Protein AF-X1P6R1-F1 (afdb_monomer_lite)

Radius of gyration: 23.56 Å; chains: 1; bounding box: 70×29×59 Å

Structure (mmCIF, N/CA/C/O backbone):
data_AF-X1P6R1-F1
#
_entry.id   AF-X1P6R1-F1
#
loop_
_atom_site.group_PDB
_atom_site.id
_atom_site.type_symbol
_atom_site.label_atom_id
_atom_site.label_alt_id
_atom_site.label_comp_id
_atom_site.label_asym_id
_atom_site.label_entity_id
_atom_site.label_seq_id
_atom_site.pdbx_PDB_ins_code
_atom_site.Cartn_x
_atom_site.Cartn_y
_atom_site.Cartn_z
_atom_site.occupancy
_atom_site.B_iso_or_equiv
_atom_site.auth_seq_id
_atom_site.auth_comp_id
_atom_site.auth_asym_id
_atom_site.auth_atom_id
_atom_site.pdbx_PDB_model_num
ATOM 1 N N . MET A 1 1 ? 27.138 -2.666 2.941 1.00 75.06 1 MET A N 1
ATOM 2 C CA . MET A 1 1 ? 26.620 -1.526 3.726 1.00 75.06 1 MET A CA 1
ATOM 3 C C . MET A 1 1 ? 25.102 -1.462 3.606 1.00 75.06 1 MET A C 1
ATOM 5 O O . MET A 1 1 ? 24.444 -1.553 4.630 1.00 75.06 1 MET A O 1
ATOM 9 N N . GLU A 1 2 ? 24.572 -1.454 2.378 1.00 87.88 2 GLU A N 1
ATOM 10 C CA . GLU A 1 2 ? 23.131 -1.442 2.047 1.00 87.88 2 GLU A CA 1
ATOM 11 C C . GLU A 1 2 ? 22.260 -2.395 2.879 1.00 87.88 2 GLU A C 1
ATOM 13 O O . GLU A 1 2 ? 21.303 -1.974 3.515 1.00 87.88 2 GLU A O 1
ATOM 18 N N . VAL A 1 3 ? 22.630 -3.678 2.962 1.00 91.69 3 VAL A N 1
ATOM 19 C CA . VAL A 1 3 ? 21.829 -4.682 3.688 1.00 91.69 3 VAL A CA 1
ATOM 20 C C . VAL A 1 3 ? 21.717 -4.365 5.185 1.00 91.69 3 VAL A C 1
ATOM 22 O O . VAL A 1 3 ? 20.651 -4.513 5.772 1.00 91.69 3 VAL A O 1
ATOM 25 N N . ILE A 1 4 ? 22.800 -3.884 5.805 1.00 94.31 4 ILE A N 1
ATOM 26 C CA . ILE A 1 4 ? 22.814 -3.523 7.233 1.00 94.31 4 ILE A CA 1
ATOM 27 C C . ILE A 1 4 ? 21.915 -2.307 7.477 1.00 94.31 4 ILE A C 1
ATOM 29 O O . ILE A 1 4 ? 21.179 -2.283 8.461 1.00 94.31 4 ILE A O 1
ATOM 33 N N . ILE A 1 5 ? 21.942 -1.329 6.567 1.00 94.50 5 ILE A N 1
ATOM 34 C CA . ILE A 1 5 ? 21.073 -0.149 6.622 1.00 94.50 5 ILE A CA 1
ATOM 35 C C . ILE A 1 5 ? 19.609 -0.574 6.472 1.00 94.50 5 ILE A C 1
ATOM 37 O O . ILE A 1 5 ? 18.781 -0.148 7.269 1.00 94.50 5 ILE A O 1
ATOM 41 N N . GLY A 1 6 ? 19.299 -1.480 5.540 1.00 92.94 6 GLY A N 1
ATOM 42 C CA . GLY A 1 6 ? 17.954 -2.034 5.377 1.00 92.94 6 GLY A CA 1
ATOM 43 C C . GLY A 1 6 ? 17.421 -2.677 6.661 1.00 92.94 6 GLY A C 1
ATOM 44 O O . GLY A 1 6 ? 16.341 -2.317 7.128 1.00 92.94 6 GLY A O 1
ATOM 45 N N . PHE A 1 7 ? 18.201 -3.562 7.292 1.00 94.19 7 PHE A N 1
ATOM 46 C CA . PHE A 1 7 ? 17.809 -4.175 8.568 1.00 94.19 7 PHE A CA 1
ATOM 47 C C . PHE A 1 7 ? 17.642 -3.151 9.698 1.00 94.19 7 PHE A C 1
ATOM 49 O O . PHE A 1 7 ? 16.696 -3.259 10.481 1.00 94.19 7 PHE A O 1
ATOM 56 N N . LEU A 1 8 ? 18.523 -2.149 9.778 1.00 96.06 8 LEU A N 1
ATOM 57 C CA . LEU A 1 8 ? 18.426 -1.083 10.776 1.00 96.06 8 LEU A CA 1
ATOM 58 C C . LEU A 1 8 ? 17.149 -0.252 10.588 1.00 96.06 8 LEU A C 1
ATOM 60 O O . LEU A 1 8 ? 16.464 0.048 11.564 1.00 96.06 8 LEU A O 1
ATOM 64 N N . THR A 1 9 ? 16.809 0.076 9.343 1.00 93.19 9 THR A N 1
ATOM 65 C CA . THR A 1 9 ? 15.599 0.823 8.988 1.00 93.19 9 THR A CA 1
ATOM 66 C C . THR A 1 9 ? 14.341 0.040 9.347 1.00 93.19 9 THR A C 1
ATOM 68 O O . THR A 1 9 ? 13.469 0.582 10.022 1.00 93.19 9 THR A O 1
ATOM 71 N N . ILE A 1 10 ? 14.267 -1.249 8.999 1.00 91.56 10 ILE A N 1
ATOM 72 C CA . ILE A 1 10 ? 13.130 -2.112 9.364 1.00 91.56 10 ILE A CA 1
ATOM 73 C C . ILE A 1 10 ? 12.969 -2.175 10.889 1.00 91.56 10 ILE A C 1
ATOM 75 O O . ILE A 1 10 ? 11.862 -2.023 11.406 1.00 91.56 10 ILE A O 1
ATOM 79 N N . PHE A 1 11 ? 14.072 -2.344 11.625 1.00 93.12 11 PHE A N 1
ATOM 80 C CA . PHE A 1 11 ? 14.046 -2.376 13.088 1.00 93.12 11 PHE A CA 1
ATOM 81 C C . PHE A 1 11 ? 13.574 -1.047 13.696 1.00 93.12 11 PHE A C 1
ATOM 83 O O . PHE A 1 11 ? 12.773 -1.043 14.636 1.00 93.12 11 PHE A O 1
ATOM 90 N N . LEU A 1 12 ? 14.039 0.085 13.159 1.00 94.94 12 LEU A N 1
ATOM 91 C CA . LEU A 1 12 ? 13.631 1.415 13.611 1.00 94.94 12 LEU A CA 1
ATOM 92 C C . LEU A 1 12 ? 12.151 1.684 13.336 1.00 94.94 12 LEU A C 1
ATOM 94 O O . LEU A 1 12 ? 11.444 2.123 14.243 1.00 94.94 12 LEU A O 1
ATOM 98 N N . ILE A 1 13 ? 11.671 1.386 12.128 1.00 91.00 13 ILE A N 1
ATOM 99 C CA . ILE A 1 13 ? 10.262 1.570 11.752 1.00 91.00 13 ILE A CA 1
ATOM 100 C C . ILE A 1 13 ? 9.366 0.674 12.618 1.00 91.00 13 ILE A C 1
ATOM 102 O O . ILE A 1 13 ? 8.384 1.152 13.189 1.00 91.00 13 ILE A O 1
ATOM 106 N N . GLY A 1 14 ? 9.745 -0.594 12.809 1.00 89.69 14 GLY A N 1
ATOM 107 C CA . GLY A 1 14 ? 9.031 -1.513 13.699 1.00 89.69 14 GLY A CA 1
ATOM 108 C C . GLY A 1 14 ? 8.995 -1.024 15.152 1.00 89.69 14 GLY A C 1
ATOM 109 O O . GLY A 1 14 ? 7.958 -1.099 15.809 1.00 89.69 14 GLY A O 1
ATOM 110 N N . SER A 1 15 ? 10.094 -0.442 15.642 1.00 91.94 15 SER A N 1
ATOM 111 C CA . SER A 1 15 ? 10.147 0.171 16.976 1.00 91.94 15 SER A CA 1
ATOM 112 C C . SER A 1 15 ? 9.246 1.405 17.084 1.00 91.94 15 SER A C 1
ATOM 114 O O . SER A 1 15 ? 8.593 1.598 18.108 1.00 91.94 15 SER A O 1
ATOM 116 N N . LEU A 1 16 ? 9.155 2.221 16.030 1.00 90.81 16 LEU A N 1
ATOM 117 C CA . LEU A 1 16 ? 8.234 3.360 15.969 1.00 90.81 16 LEU A CA 1
ATOM 118 C C . LEU A 1 16 ? 6.766 2.916 16.014 1.00 90.81 16 LEU A C 1
ATOM 120 O O . LEU A 1 16 ? 5.952 3.586 16.649 1.00 90.81 16 LEU A O 1
ATOM 124 N N . SER A 1 17 ? 6.424 1.768 15.423 1.00 87.25 17 SER A N 1
ATOM 125 C CA . SER A 1 17 ? 5.058 1.226 15.477 1.00 87.25 17 SER A CA 1
ATOM 126 C C . SER A 1 17 ? 4.580 0.950 16.910 1.00 87.25 17 SER A C 1
ATOM 128 O O . SER A 1 17 ? 3.376 1.003 17.172 1.00 87.25 17 SER A O 1
ATOM 130 N N . LEU A 1 18 ? 5.491 0.711 17.864 1.00 88.50 18 LEU A N 1
ATOM 131 C CA . LEU A 1 18 ? 5.144 0.516 19.279 1.00 88.50 18 LEU A CA 1
ATOM 132 C C . LEU A 1 18 ? 4.619 1.793 19.949 1.00 88.50 18 LEU A C 1
ATOM 134 O O . LEU A 1 18 ? 3.981 1.700 20.997 1.00 88.50 18 LEU A O 1
ATOM 138 N N . ILE A 1 19 ? 4.816 2.976 19.352 1.00 89.19 19 ILE A N 1
ATOM 139 C CA . ILE A 1 19 ? 4.259 4.239 19.867 1.00 89.19 19 ILE A CA 1
ATOM 140 C C . ILE A 1 19 ? 2.726 4.163 19.954 1.00 89.19 19 ILE A C 1
ATOM 142 O O . ILE A 1 19 ? 2.131 4.733 20.872 1.00 89.19 19 ILE A O 1
ATOM 146 N N . GLY A 1 20 ? 2.088 3.392 19.066 1.00 85.94 20 GLY A N 1
ATOM 147 C CA . GLY A 1 20 ? 0.650 3.130 19.103 1.00 85.94 20 GLY A CA 1
ATOM 148 C C . GLY A 1 20 ? 0.164 2.538 20.433 1.00 85.94 20 GLY A C 1
ATOM 149 O O . GLY A 1 20 ? -0.966 2.804 20.833 1.00 85.94 20 GLY A O 1
ATOM 150 N N . LEU A 1 21 ? 1.016 1.831 21.188 1.00 88.06 21 LEU A N 1
ATOM 151 C CA . LEU A 1 21 ? 0.657 1.281 22.501 1.00 88.06 21 LEU A CA 1
ATOM 152 C C . LEU A 1 21 ? 0.271 2.379 23.505 1.00 88.06 21 LEU A C 1
ATOM 154 O O . LEU A 1 21 ? -0.645 2.196 24.307 1.00 88.06 21 LEU A O 1
ATOM 158 N N . PHE A 1 22 ? 0.921 3.543 23.438 1.00 87.62 22 PHE A N 1
ATOM 159 C CA . PHE A 1 22 ? 0.609 4.669 24.321 1.00 87.62 22 PHE A CA 1
ATOM 160 C C . PHE A 1 22 ? -0.769 5.279 24.035 1.00 87.62 22 PHE A C 1
ATOM 162 O O . PHE A 1 22 ? -1.353 5.902 24.925 1.00 87.62 22 PHE A O 1
ATOM 169 N N . MET A 1 23 ? -1.328 5.056 22.839 1.00 87.12 23 MET A N 1
ATOM 170 C CA . MET A 1 23 ? -2.656 5.553 22.464 1.00 87.12 23 MET A CA 1
ATOM 171 C C . MET A 1 23 ? -3.777 4.909 23.288 1.00 87.12 23 MET A C 1
ATOM 173 O O . MET A 1 23 ? -4.805 5.546 23.495 1.00 87.12 23 MET A O 1
ATOM 177 N N . ILE A 1 24 ? -3.557 3.712 23.855 1.00 86.88 24 ILE A N 1
ATOM 178 C CA . ILE A 1 24 ? -4.515 3.039 24.756 1.00 86.88 24 ILE A CA 1
ATOM 179 C C . ILE A 1 24 ? -4.787 3.874 26.022 1.00 86.88 24 ILE A C 1
ATOM 181 O O . ILE A 1 24 ? -5.864 3.792 26.605 1.00 86.88 24 ILE A O 1
ATOM 185 N N . SER A 1 25 ? -3.830 4.706 26.445 1.00 90.62 25 SER A N 1
ATOM 186 C CA . SER A 1 25 ? -3.962 5.560 27.635 1.00 90.62 25 SER A CA 1
ATOM 187 C C . SER A 1 25 ? -4.747 6.859 27.368 1.00 90.62 25 SER A C 1
ATOM 189 O O . SER A 1 25 ? -5.069 7.609 28.293 1.00 90.62 25 SER A O 1
ATOM 191 N N . ILE A 1 26 ? -5.059 7.165 26.104 1.00 92.50 26 ILE A N 1
ATOM 192 C CA . ILE A 1 26 ? -5.734 8.406 25.702 1.00 92.50 26 ILE A CA 1
ATOM 193 C C . ILE A 1 26 ? -7.256 8.229 25.766 1.00 92.50 26 ILE A C 1
ATOM 195 O O . ILE A 1 26 ? -7.805 7.178 25.454 1.00 92.50 26 ILE A O 1
ATOM 199 N N . ARG A 1 27 ? -7.970 9.294 26.150 1.00 94.81 27 ARG A N 1
ATOM 200 C CA . ARG A 1 27 ? -9.442 9.309 26.148 1.00 94.81 27 ARG A CA 1
ATOM 201 C C . ARG A 1 27 ? -9.991 9.163 24.726 1.00 94.81 27 ARG A C 1
ATOM 203 O O . ARG A 1 27 ? -9.584 9.912 23.842 1.00 94.81 27 ARG A O 1
ATOM 210 N N . GLU A 1 28 ? -11.004 8.317 24.566 1.00 91.50 28 GLU A N 1
ATOM 211 C CA . GLU A 1 28 ? -11.684 7.987 23.300 1.00 91.50 28 GLU A CA 1
ATOM 212 C C . GLU A 1 28 ? -11.968 9.211 22.409 1.00 91.50 28 GLU A C 1
ATOM 214 O O . GLU A 1 28 ? -11.449 9.306 21.305 1.00 91.50 28 GLU A O 1
ATOM 219 N N . LYS A 1 29 ? -12.655 10.239 22.931 1.00 92.56 29 LYS A N 1
ATOM 220 C CA . LYS A 1 29 ? -12.978 11.463 22.162 1.00 92.56 29 LYS A CA 1
ATOM 221 C C . LYS A 1 29 ? -11.756 12.190 21.591 1.00 92.56 29 LYS A C 1
ATOM 223 O O . LYS A 1 29 ? -11.853 12.885 20.582 1.00 92.56 29 LYS A O 1
ATOM 228 N N . THR A 1 30 ? -10.627 12.132 22.294 1.00 93.00 30 THR A N 1
ATOM 229 C CA . THR A 1 30 ? -9.373 12.735 21.832 1.00 93.00 30 THR A CA 1
ATOM 230 C C . THR A 1 30 ? -8.702 11.830 20.809 1.00 93.00 30 THR A C 1
ATOM 232 O O . THR A 1 30 ? -8.217 12.331 19.796 1.00 93.00 30 THR A O 1
ATOM 235 N N . LEU A 1 31 ? -8.721 10.519 21.054 1.00 92.44 31 LEU A N 1
ATOM 236 C CA . LEU A 1 31 ? -8.162 9.517 20.160 1.00 92.44 31 LEU A CA 1
ATOM 237 C C . LEU A 1 31 ? -8.849 9.539 18.789 1.00 92.44 31 LEU A C 1
ATOM 239 O O . LEU A 1 31 ? -8.147 9.632 17.789 1.00 92.44 31 LEU A O 1
ATOM 243 N N . ASP A 1 32 ? -10.181 9.597 18.729 1.00 91.94 32 ASP A N 1
ATOM 244 C CA . ASP A 1 32 ? -10.934 9.656 17.465 1.00 91.94 32 ASP A CA 1
ATOM 245 C C . ASP A 1 32 ? -10.522 10.845 16.588 1.00 91.94 32 ASP A C 1
ATOM 247 O O . ASP A 1 32 ? -10.347 10.728 15.374 1.00 91.94 32 ASP A O 1
ATOM 251 N N . ARG A 1 33 ? -10.313 12.012 17.209 1.00 93.06 33 ARG A N 1
ATOM 252 C CA . ARG A 1 33 ? -9.919 13.230 16.492 1.00 93.06 33 ARG A CA 1
ATOM 253 C C . ARG A 1 33 ? -8.493 13.140 15.953 1.00 93.06 33 ARG A C 1
ATOM 255 O O . ARG A 1 33 ? -8.223 13.639 14.863 1.00 93.06 33 ARG A O 1
ATOM 262 N N . ILE A 1 34 ? -7.591 12.529 16.722 1.00 93.25 34 ILE A N 1
ATOM 263 C CA . ILE A 1 34 ? -6.200 12.306 16.316 1.00 93.25 34 ILE A CA 1
ATOM 264 C C . ILE A 1 34 ? -6.147 11.261 15.198 1.00 93.25 34 ILE A C 1
ATOM 266 O O . ILE A 1 34 ? -5.502 11.508 14.183 1.00 93.25 34 ILE A O 1
ATOM 270 N N . LEU A 1 35 ? -6.863 10.141 15.347 1.00 91.75 35 LEU A N 1
ATOM 271 C CA . LEU A 1 35 ? -6.935 9.072 14.350 1.00 91.75 35 LEU A CA 1
ATOM 272 C C . LEU A 1 35 ? -7.430 9.594 13.005 1.00 91.75 35 LEU A C 1
ATOM 274 O O . LEU A 1 35 ? -6.813 9.299 11.988 1.00 91.75 35 LEU A O 1
ATOM 278 N N . PHE A 1 36 ? -8.473 10.427 12.991 1.00 93.00 36 PHE A N 1
ATOM 279 C CA . PHE A 1 36 ? -8.967 11.019 11.748 1.00 93.00 36 PHE A CA 1
ATOM 280 C C . PHE A 1 36 ? -7.873 11.795 10.993 1.00 93.00 36 PHE A C 1
ATOM 282 O O . PHE A 1 36 ? -7.707 11.626 9.786 1.00 93.00 36 PHE A O 1
ATOM 289 N N . ILE A 1 37 ? -7.089 12.610 11.706 1.00 95.69 37 ILE A N 1
ATOM 290 C CA . ILE A 1 37 ? -5.997 13.394 11.110 1.00 95.69 37 ILE A CA 1
ATOM 291 C C . ILE A 1 37 ? -4.847 12.481 10.669 1.00 95.69 37 ILE A C 1
ATOM 293 O O . ILE A 1 37 ? -4.332 12.651 9.566 1.00 95.69 37 ILE A O 1
ATOM 297 N N . LEU A 1 38 ? -4.452 11.511 11.499 1.00 92.50 38 LEU A N 1
ATOM 298 C CA . LEU A 1 38 ? -3.352 10.593 11.192 1.00 92.50 38 LEU A CA 1
ATOM 299 C C . LEU A 1 38 ? -3.667 9.695 9.992 1.00 92.50 38 LEU A C 1
ATOM 301 O O . LEU A 1 38 ? -2.805 9.518 9.138 1.00 92.50 38 LEU A O 1
ATOM 305 N N . VAL A 1 39 ? -4.893 9.176 9.888 1.00 92.31 39 VAL A N 1
ATOM 306 C CA . VAL A 1 39 ? -5.322 8.342 8.753 1.00 92.31 39 VAL A CA 1
ATOM 307 C C . VAL A 1 39 ? -5.393 9.168 7.469 1.00 92.31 39 VAL A C 1
ATOM 309 O O . VAL A 1 39 ? -4.925 8.711 6.425 1.00 92.31 39 VAL A O 1
ATOM 312 N N . ALA A 1 40 ? -5.913 10.399 7.533 1.00 96.06 40 ALA A N 1
ATOM 313 C CA . ALA A 1 40 ? -5.917 11.307 6.387 1.00 96.06 40 ALA A CA 1
ATOM 314 C C . ALA A 1 40 ? -4.489 11.648 5.929 1.00 96.06 40 ALA A C 1
ATOM 316 O O . ALA A 1 40 ? -4.202 11.623 4.732 1.00 96.06 40 ALA A O 1
ATOM 317 N N . PHE A 1 41 ? -3.585 11.913 6.878 1.00 95.88 41 PHE A N 1
ATOM 318 C CA . PHE A 1 41 ? -2.174 12.168 6.597 1.00 95.88 41 PHE A CA 1
ATOM 319 C C . PHE A 1 41 ? -1.494 10.949 5.963 1.00 95.88 41 PHE A C 1
ATOM 321 O O . PHE A 1 41 ? -0.908 11.081 4.894 1.00 95.88 41 PHE A O 1
ATOM 328 N N . ALA A 1 42 ? -1.634 9.762 6.562 1.00 92.69 42 ALA A N 1
ATOM 329 C CA . ALA A 1 42 ? -1.036 8.527 6.058 1.00 92.69 42 ALA A CA 1
ATOM 330 C C . ALA A 1 42 ? -1.522 8.195 4.640 1.00 92.69 42 ALA A C 1
ATOM 332 O O . ALA A 1 42 ? -0.708 7.965 3.748 1.00 92.69 42 ALA A O 1
ATOM 333 N N . THR A 1 43 ? -2.837 8.257 4.407 1.00 94.12 43 THR A N 1
ATOM 334 C CA . THR A 1 43 ? -3.422 8.016 3.078 1.00 94.12 43 THR A CA 1
ATOM 335 C C . THR A 1 43 ? -2.896 9.032 2.058 1.00 94.12 43 THR A C 1
ATOM 337 O O . THR A 1 43 ? -2.565 8.665 0.933 1.00 94.12 43 THR A O 1
ATOM 340 N N . GLY A 1 44 ? -2.760 10.303 2.453 1.00 95.69 44 GLY A N 1
ATOM 341 C CA . GLY A 1 44 ? -2.177 11.349 1.614 1.00 95.69 44 GLY A CA 1
ATOM 342 C C . GLY A 1 44 ? -0.705 11.106 1.273 1.00 95.69 44 GLY A C 1
ATOM 343 O O . GLY A 1 44 ? -0.320 11.269 0.118 1.00 95.69 44 GLY A O 1
ATOM 344 N N . THR A 1 45 ? 0.114 10.684 2.241 1.00 95.06 45 THR A N 1
ATOM 345 C CA . THR A 1 45 ? 1.533 10.365 2.021 1.00 95.06 45 THR A CA 1
ATOM 346 C C . THR A 1 45 ? 1.712 9.146 1.120 1.00 95.06 45 THR A C 1
ATOM 348 O O . THR A 1 45 ? 2.527 9.206 0.203 1.00 95.06 45 THR A O 1
ATOM 351 N N . ILE A 1 46 ? 0.931 8.079 1.321 1.00 93.44 46 ILE A N 1
ATOM 352 C CA . ILE A 1 46 ? 0.967 6.884 0.460 1.00 93.44 46 ILE A CA 1
ATOM 353 C C . ILE A 1 46 ? 0.559 7.254 -0.970 1.00 93.44 46 ILE A C 1
ATOM 355 O O . ILE A 1 46 ? 1.247 6.891 -1.920 1.00 93.44 46 ILE A O 1
ATOM 359 N N . LEU A 1 47 ? -0.511 8.039 -1.136 1.00 95.38 47 LEU A N 1
ATOM 360 C CA . LEU A 1 47 ? -0.942 8.503 -2.455 1.00 95.38 47 LEU A CA 1
ATOM 361 C C . LEU A 1 47 ? 0.119 9.389 -3.125 1.00 95.38 47 LEU A C 1
ATOM 363 O O . LEU A 1 47 ? 0.392 9.228 -4.311 1.00 95.38 47 LEU A O 1
ATOM 367 N N . ALA A 1 48 ? 0.731 10.308 -2.376 1.00 96.94 48 ALA A N 1
ATOM 368 C CA . ALA A 1 48 ? 1.795 11.164 -2.890 1.00 96.94 48 ALA A CA 1
ATOM 369 C C . ALA A 1 48 ? 3.032 10.352 -3.301 1.00 96.94 48 ALA A C 1
ATOM 371 O O . ALA A 1 48 ? 3.563 10.589 -4.380 1.00 96.94 48 ALA A O 1
ATOM 372 N N . SER A 1 49 ? 3.458 9.375 -2.494 1.00 94.75 49 SER A N 1
ATOM 373 C CA . SER A 1 49 ? 4.568 8.474 -2.832 1.00 94.75 49 SER A CA 1
ATOM 374 C C . SER A 1 49 ? 4.247 7.638 -4.075 1.00 94.75 49 SER A C 1
ATOM 376 O O . SER A 1 49 ? 5.053 7.580 -4.998 1.00 94.75 49 SER A O 1
ATOM 378 N N . ALA A 1 50 ? 3.035 7.091 -4.186 1.00 94.50 50 ALA A N 1
ATOM 379 C CA . ALA A 1 50 ? 2.627 6.358 -5.380 1.00 94.50 50 ALA A CA 1
ATOM 380 C C . ALA A 1 50 ? 2.669 7.233 -6.648 1.00 94.50 50 ALA A C 1
ATOM 382 O O . ALA A 1 50 ? 3.193 6.807 -7.675 1.00 94.50 50 ALA A O 1
ATOM 383 N N . LEU A 1 51 ? 2.138 8.459 -6.584 1.00 95.69 51 LEU A N 1
ATOM 384 C CA . LEU A 1 51 ? 2.021 9.347 -7.747 1.00 95.69 51 LEU A CA 1
ATOM 385 C C . LEU A 1 51 ? 3.331 10.033 -8.144 1.00 95.69 51 LEU A C 1
ATOM 387 O O . LEU A 1 51 ? 3.583 10.191 -9.337 1.00 95.69 51 LEU A O 1
ATOM 391 N N . PHE A 1 52 ? 4.117 10.495 -7.173 1.00 96.69 52 PHE A N 1
ATOM 392 C CA . PHE A 1 52 ? 5.297 11.327 -7.425 1.00 96.69 52 PHE A CA 1
ATOM 393 C C . PHE A 1 52 ? 6.618 10.562 -7.367 1.00 96.69 52 PHE A C 1
ATOM 395 O O . PHE A 1 52 ? 7.613 11.095 -7.848 1.00 96.69 52 PHE A O 1
ATOM 402 N N . ASP A 1 53 ? 6.624 9.349 -6.813 1.00 95.50 53 ASP A N 1
ATOM 403 C CA . ASP A 1 53 ? 7.828 8.530 -6.653 1.00 95.50 53 ASP A CA 1
ATOM 404 C C . ASP A 1 53 ? 7.698 7.246 -7.486 1.00 95.50 53 ASP A C 1
ATOM 406 O O . ASP A 1 53 ? 8.274 7.142 -8.569 1.00 95.50 53 ASP A O 1
ATOM 410 N N . LEU A 1 54 ? 6.812 6.330 -7.075 1.00 94.94 54 LEU A N 1
ATOM 411 C CA . LEU A 1 54 ? 6.734 4.976 -7.639 1.00 94.94 54 LEU A CA 1
ATOM 412 C C . LEU A 1 54 ? 6.331 4.952 -9.119 1.00 94.94 54 LEU A C 1
ATOM 414 O O . LEU A 1 54 ? 6.926 4.221 -9.911 1.00 94.94 54 LEU A O 1
ATOM 418 N N . ILE A 1 55 ? 5.314 5.726 -9.519 1.00 95.50 55 ILE A N 1
ATOM 419 C CA . ILE A 1 55 ? 4.870 5.747 -10.921 1.00 95.50 55 ILE A CA 1
ATOM 420 C C . ILE A 1 55 ? 5.965 6.327 -11.837 1.00 95.50 55 ILE A C 1
ATOM 422 O O . ILE A 1 55 ? 6.346 5.629 -12.780 1.00 95.50 55 ILE A O 1
ATOM 426 N N . PRO A 1 56 ? 6.512 7.536 -11.597 1.00 95.50 56 PRO A N 1
ATOM 427 C CA . PRO A 1 56 ? 7.606 8.071 -12.407 1.00 95.50 56 PRO A CA 1
ATOM 428 C C . PRO A 1 56 ? 8.838 7.159 -12.447 1.00 95.50 56 PRO A C 1
ATOM 430 O O . PRO A 1 56 ? 9.381 6.921 -13.528 1.00 95.50 56 PRO A O 1
ATOM 433 N N . GLU A 1 57 ? 9.246 6.608 -11.301 1.00 95.62 57 GLU A N 1
ATOM 434 C CA . GLU A 1 57 ? 10.402 5.711 -11.197 1.00 95.62 57 GLU A CA 1
ATOM 435 C C . GLU A 1 57 ? 10.190 4.419 -12.003 1.00 95.62 57 GLU A C 1
ATOM 437 O O . GLU A 1 57 ? 11.084 3.985 -12.733 1.00 95.62 57 GLU A O 1
ATOM 442 N N . SER A 1 58 ? 8.980 3.849 -11.971 1.00 95.00 58 SER A N 1
ATOM 443 C CA . SER A 1 58 ? 8.650 2.653 -12.757 1.00 95.00 58 SER A CA 1
ATOM 444 C C . SER A 1 58 ? 8.738 2.880 -14.271 1.00 95.00 58 SER A C 1
ATOM 446 O O . SER A 1 58 ? 9.186 1.993 -15.000 1.00 95.00 58 SER A O 1
ATOM 448 N N . ILE A 1 59 ? 8.360 4.071 -14.752 1.00 95.06 59 ILE A N 1
ATOM 449 C CA . ILE A 1 59 ? 8.462 4.440 -16.171 1.00 95.06 59 ILE A CA 1
ATOM 450 C C . ILE A 1 59 ? 9.932 4.614 -16.559 1.00 95.06 59 ILE A C 1
ATOM 452 O O . ILE A 1 59 ? 10.363 4.068 -17.573 1.00 95.06 59 ILE A O 1
ATOM 456 N N . HIS A 1 60 ? 10.715 5.312 -15.732 1.00 95.00 60 HIS A N 1
ATOM 457 C CA . HIS A 1 60 ? 12.139 5.532 -15.985 1.00 95.00 60 HIS A CA 1
ATOM 458 C C . HIS A 1 60 ? 12.929 4.213 -16.025 1.00 95.00 60 HIS A C 1
ATOM 460 O O . HIS A 1 60 ? 13.713 3.981 -16.945 1.00 95.00 60 HIS A O 1
ATOM 466 N N . HIS A 1 61 ? 12.679 3.299 -15.083 1.00 93.81 61 HIS A N 1
ATOM 467 C CA . HIS A 1 61 ? 13.299 1.972 -15.110 1.00 93.81 61 HIS A CA 1
ATOM 468 C C . HIS A 1 61 ? 12.898 1.153 -16.336 1.00 93.81 61 HIS A C 1
ATOM 470 O O . HIS A 1 61 ? 13.714 0.402 -16.873 1.00 93.81 61 HIS A O 1
ATOM 476 N N . LEU A 1 62 ? 11.658 1.288 -16.809 1.00 94.12 62 LEU A N 1
ATOM 477 C CA . LEU A 1 62 ? 11.228 0.606 -18.023 1.00 94.12 62 LEU A CA 1
ATOM 478 C C . LEU A 1 62 ? 11.955 1.137 -19.268 1.00 94.12 62 LEU A C 1
ATOM 480 O O . LEU A 1 62 ? 12.357 0.348 -20.125 1.00 94.12 62 LEU A O 1
ATOM 484 N N . GLU A 1 63 ? 12.163 2.450 -19.351 1.00 92.38 63 GLU A N 1
ATOM 485 C CA . GLU A 1 63 ? 12.940 3.088 -20.419 1.00 92.38 63 GLU A CA 1
ATOM 486 C C . GLU A 1 63 ? 14.409 2.628 -20.408 1.00 92.38 63 GLU A C 1
ATOM 488 O O . GLU A 1 63 ? 14.972 2.300 -21.460 1.00 92.38 63 GLU A O 1
ATOM 493 N N . GLU A 1 64 ? 15.013 2.511 -19.223 1.00 93.19 64 GLU A N 1
ATOM 494 C CA . GLU A 1 64 ? 16.371 1.985 -19.043 1.00 93.19 64 GLU A CA 1
ATOM 495 C C . GLU A 1 64 ? 16.484 0.525 -19.524 1.00 93.19 64 GLU A C 1
ATOM 497 O O . GLU A 1 64 ? 17.381 0.182 -20.302 1.00 93.19 64 GLU A O 1
ATOM 502 N N . LEU A 1 65 ? 15.528 -0.330 -19.146 1.00 93.06 65 LEU A N 1
ATOM 503 C CA . LEU A 1 65 ? 15.471 -1.730 -19.588 1.00 93.06 65 LEU A CA 1
ATOM 504 C C . LEU A 1 65 ? 15.276 -1.852 -21.105 1.00 93.06 65 LEU A C 1
ATOM 506 O O . LEU A 1 65 ? 15.894 -2.704 -21.753 1.00 93.06 65 LEU A O 1
ATOM 510 N N . ASN A 1 66 ? 14.440 -0.996 -21.690 1.00 92.56 66 ASN A N 1
ATOM 511 C CA . ASN A 1 66 ? 14.209 -0.970 -23.131 1.00 92.56 66 ASN A CA 1
ATOM 512 C C . ASN A 1 66 ? 15.435 -0.498 -23.909 1.00 92.56 66 ASN A C 1
ATOM 514 O O . ASN A 1 66 ? 15.757 -1.086 -24.944 1.00 92.56 66 ASN A O 1
ATOM 518 N N . SER A 1 67 ? 16.165 0.481 -23.376 1.00 90.62 67 SER A N 1
ATOM 519 C CA . SER A 1 67 ? 17.462 0.911 -23.911 1.00 90.62 67 SER A CA 1
ATOM 520 C C . SER A 1 67 ? 18.501 -0.219 -23.870 1.00 90.62 67 SER A C 1
ATOM 522 O O . SER A 1 67 ? 19.346 -0.318 -24.759 1.00 90.62 67 SER A O 1
ATOM 524 N N . GLY A 1 68 ? 18.394 -1.123 -22.890 1.00 90.44 68 GLY A N 1
ATOM 525 C CA . GLY A 1 68 ? 19.166 -2.367 -22.791 1.00 90.44 68 GLY A CA 1
ATOM 526 C C . GLY A 1 68 ? 18.696 -3.516 -23.699 1.00 90.44 68 GLY A C 1
ATOM 527 O O . GLY A 1 68 ? 19.291 -4.593 -23.665 1.00 90.44 68 GLY A O 1
ATOM 528 N N . GLY A 1 69 ? 17.654 -3.314 -24.516 1.00 91.31 69 GLY A N 1
ATOM 529 C CA . GLY A 1 69 ? 17.159 -4.293 -25.490 1.00 91.31 69 GLY A CA 1
ATOM 530 C C . GLY A 1 69 ? 16.025 -5.204 -25.005 1.00 91.31 69 GLY A C 1
ATOM 531 O O . GLY A 1 69 ? 15.717 -6.180 -25.687 1.00 91.31 69 GLY A O 1
ATOM 532 N N . ALA A 1 70 ? 15.387 -4.912 -23.864 1.00 89.38 70 ALA A N 1
ATOM 533 C CA . ALA A 1 70 ? 14.296 -5.740 -23.334 1.00 89.38 70 ALA A CA 1
ATOM 534 C C . ALA A 1 70 ? 13.025 -5.734 -24.212 1.00 89.38 70 ALA A C 1
ATOM 536 O O . ALA A 1 70 ? 12.327 -6.744 -24.281 1.00 89.38 70 ALA A O 1
ATOM 537 N N . GLY A 1 71 ? 12.727 -4.620 -24.898 1.00 88.94 71 GLY A N 1
ATOM 538 C CA . GLY A 1 71 ? 11.600 -4.512 -25.837 1.00 88.94 71 GLY A CA 1
ATOM 539 C C . GLY A 1 71 ? 10.211 -4.619 -25.191 1.00 88.94 71 GLY A C 1
ATOM 540 O O . GLY A 1 71 ? 9.278 -5.138 -25.804 1.00 88.94 71 GLY A O 1
ATOM 541 N N . ILE A 1 72 ? 10.071 -4.168 -23.947 1.00 91.12 72 ILE A N 1
ATOM 542 C CA . ILE A 1 72 ? 8.845 -4.210 -23.149 1.00 91.12 72 ILE A CA 1
ATOM 543 C C . ILE A 1 72 ? 7.954 -3.010 -23.505 1.00 91.12 72 ILE A C 1
ATOM 545 O O . ILE A 1 72 ? 8.417 -1.879 -23.620 1.00 91.12 72 ILE A O 1
ATOM 549 N N . ALA A 1 73 ? 6.651 -3.238 -23.658 1.00 91.31 73 ALA A N 1
ATOM 550 C CA . ALA A 1 73 ? 5.713 -2.177 -24.007 1.00 91.31 73 ALA A CA 1
ATOM 551 C C . ALA A 1 73 ? 5.454 -1.218 -22.826 1.00 91.31 73 ALA A C 1
ATOM 553 O O . ALA A 1 73 ? 5.114 -1.655 -21.727 1.00 91.31 73 ALA A O 1
ATOM 554 N N . GLU A 1 74 ? 5.551 0.094 -23.066 1.00 87.56 74 GLU A N 1
ATOM 555 C CA . GLU A 1 74 ? 5.374 1.148 -22.046 1.00 87.56 74 GLU A CA 1
ATOM 556 C C . GLU A 1 74 ? 3.992 1.128 -21.377 1.00 87.56 74 GLU A C 1
ATOM 558 O O . GLU A 1 74 ? 3.837 1.453 -20.200 1.00 87.56 74 GLU A O 1
ATOM 563 N N . ASN A 1 75 ? 2.969 0.681 -22.108 1.00 91.81 75 ASN A N 1
ATOM 564 C CA . ASN A 1 75 ? 1.606 0.581 -21.595 1.00 91.81 75 ASN A CA 1
ATOM 565 C C . ASN A 1 75 ? 1.447 -0.453 -20.465 1.00 91.81 75 ASN A C 1
ATOM 567 O O . ASN A 1 75 ? 0.447 -0.397 -19.746 1.00 91.81 75 ASN A O 1
ATOM 571 N N . LEU A 1 76 ? 2.404 -1.371 -20.278 1.00 93.00 76 LEU A N 1
ATOM 572 C CA . LEU A 1 76 ? 2.338 -2.378 -19.219 1.00 93.00 76 LEU A CA 1
ATOM 573 C C . LEU A 1 76 ? 2.343 -1.763 -17.819 1.00 93.00 76 LEU A C 1
ATOM 575 O O . LEU A 1 76 ? 1.642 -2.281 -16.953 1.00 93.00 76 LEU A O 1
ATOM 579 N N . VAL A 1 77 ? 3.037 -0.640 -17.602 1.00 93.56 77 VAL A N 1
ATOM 580 C CA . VAL A 1 77 ? 3.027 0.066 -16.306 1.00 93.56 77 VAL A CA 1
ATOM 581 C C . VAL A 1 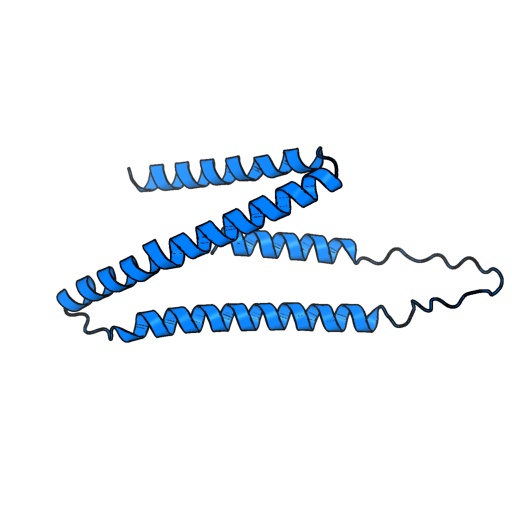77 ? 1.593 0.420 -15.906 1.00 93.56 77 VAL A C 1
ATOM 583 O O . VAL A 1 77 ? 1.138 0.086 -14.814 1.00 93.56 77 VAL A O 1
ATOM 586 N N . PHE A 1 78 ? 0.828 1.006 -16.829 1.00 94.12 78 PHE A N 1
ATOM 587 C CA . PHE A 1 78 ? -0.567 1.373 -16.585 1.00 94.12 78 PHE A CA 1
ATOM 588 C C . PHE A 1 78 ? -1.478 0.155 -16.411 1.00 94.12 78 PHE A C 1
AT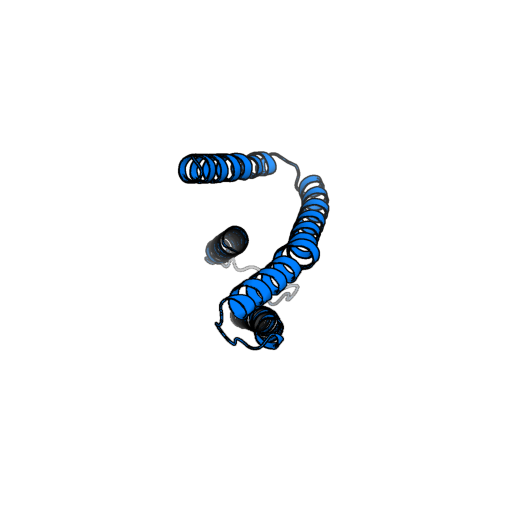OM 590 O O . PHE A 1 78 ? -2.406 0.200 -15.603 1.00 94.12 78 PHE A O 1
ATOM 597 N N . VAL A 1 79 ? -1.201 -0.950 -17.112 1.00 96.00 79 VAL A N 1
ATOM 598 C CA . VAL A 1 79 ? -1.919 -2.218 -16.903 1.00 96.00 79 VAL A CA 1
ATOM 599 C C . VAL A 1 79 ? -1.707 -2.729 -15.477 1.00 96.00 79 VAL A C 1
ATOM 601 O O . VAL A 1 79 ? -2.685 -3.104 -14.834 1.00 96.00 79 VAL A O 1
ATOM 604 N N . PHE A 1 80 ? -0.478 -2.692 -14.950 1.00 94.62 80 PHE A N 1
ATOM 605 C CA . PHE A 1 80 ? -0.194 -3.095 -13.568 1.00 94.62 80 PHE A CA 1
ATOM 606 C C . PHE A 1 80 ? -0.847 -2.174 -12.535 1.00 94.62 80 PHE A C 1
ATOM 608 O O . PHE A 1 80 ? -1.392 -2.671 -11.550 1.00 94.62 80 PHE A O 1
ATOM 615 N N . ILE A 1 81 ? -0.872 -0.860 -12.777 1.00 95.12 81 ILE A N 1
ATOM 616 C CA . ILE A 1 81 ? -1.571 0.097 -11.904 1.00 95.12 81 ILE A CA 1
ATOM 617 C C . ILE A 1 81 ? -3.068 -0.237 -11.836 1.00 95.12 81 ILE A C 1
ATOM 619 O O . ILE A 1 81 ? -3.627 -0.384 -10.748 1.00 95.12 81 ILE A O 1
ATOM 623 N N . ILE A 1 82 ? -3.721 -0.412 -12.991 1.00 96.56 82 ILE A N 1
ATOM 624 C CA . ILE A 1 82 ? -5.145 -0.780 -13.059 1.00 96.56 82 ILE A CA 1
ATOM 625 C C . ILE A 1 82 ? -5.380 -2.129 -12.383 1.00 96.56 82 ILE A C 1
ATOM 627 O O . ILE A 1 82 ? -6.337 -2.283 -11.626 1.00 96.56 82 ILE A O 1
ATOM 631 N N . PHE A 1 83 ? -4.508 -3.102 -12.633 1.00 96.31 83 PHE A N 1
ATOM 632 C CA . PHE A 1 83 ? -4.596 -4.419 -12.019 1.00 96.31 83 PHE A CA 1
ATOM 633 C C . PHE A 1 83 ? -4.521 -4.341 -10.489 1.00 96.31 83 PHE A C 1
ATOM 635 O O . PHE A 1 83 ? -5.327 -4.981 -9.814 1.00 96.31 83 PHE A O 1
ATOM 642 N N . GLY A 1 84 ? -3.644 -3.491 -9.946 1.00 92.94 84 GLY A N 1
ATOM 643 C CA . GLY A 1 84 ? -3.594 -3.176 -8.519 1.00 92.94 84 GLY A CA 1
ATOM 644 C C . GLY A 1 84 ? -4.934 -2.653 -7.999 1.00 92.94 84 GLY A C 1
ATOM 645 O O . GLY A 1 84 ? -5.502 -3.238 -7.076 1.00 92.94 84 GLY A O 1
ATOM 646 N N . PHE A 1 85 ? -5.503 -1.623 -8.636 1.00 94.56 85 PHE A N 1
ATOM 647 C CA . PHE A 1 85 ? -6.821 -1.094 -8.256 1.00 94.56 85 PHE A CA 1
ATOM 648 C C . PHE A 1 85 ? -7.930 -2.152 -8.314 1.00 94.56 85 PHE A C 1
ATOM 650 O O . PHE A 1 85 ? -8.762 -2.217 -7.409 1.00 94.56 85 PHE A O 1
ATOM 657 N N . VAL A 1 86 ? -7.942 -3.003 -9.344 1.00 96.75 86 VAL A N 1
ATOM 658 C CA . VAL A 1 86 ? -8.927 -4.087 -9.480 1.00 96.75 86 VAL A CA 1
ATOM 659 C C . VAL A 1 86 ? -8.779 -5.107 -8.352 1.00 96.75 86 VAL A C 1
ATOM 661 O O . VAL A 1 86 ? -9.791 -5.513 -7.781 1.00 96.75 86 VAL A O 1
ATOM 664 N N . ILE A 1 87 ? -7.554 -5.498 -7.986 1.00 93.94 87 ILE A N 1
ATOM 665 C CA . ILE A 1 87 ? -7.314 -6.405 -6.855 1.00 93.94 87 ILE A CA 1
ATOM 666 C C . ILE A 1 87 ? -7.849 -5.799 -5.556 1.00 93.94 87 ILE A C 1
ATOM 668 O O . ILE A 1 87 ? -8.620 -6.462 -4.861 1.00 93.94 87 ILE A O 1
ATOM 672 N N . PHE A 1 88 ? -7.496 -4.549 -5.240 1.00 90.38 88 PHE A N 1
ATOM 673 C CA . PHE A 1 88 ? -7.976 -3.895 -4.018 1.00 90.38 88 PHE A CA 1
ATOM 674 C C . PHE A 1 88 ? -9.498 -3.745 -4.004 1.00 90.38 88 PHE A C 1
ATOM 676 O O . PHE A 1 88 ? -10.124 -4.031 -2.986 1.00 90.38 88 PHE A O 1
ATOM 683 N N . PHE A 1 89 ? -10.108 -3.401 -5.139 1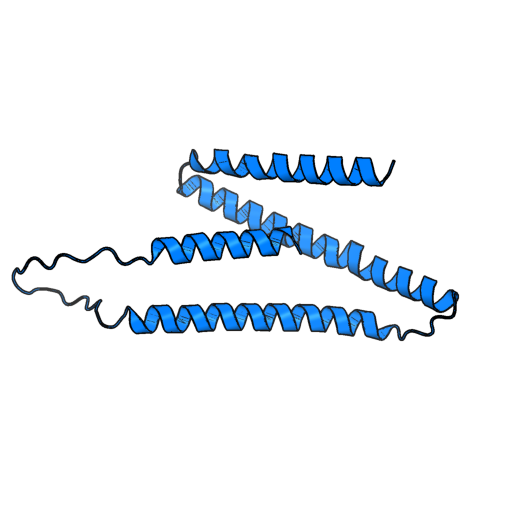.00 92.44 89 PHE A N 1
ATOM 684 C CA . PHE A 1 89 ? -11.564 -3.346 -5.275 1.00 92.44 89 PHE A CA 1
ATOM 685 C C . PHE A 1 89 ? -12.228 -4.710 -5.030 1.00 92.44 89 PHE A C 1
ATOM 687 O O . PHE A 1 89 ? -13.263 -4.806 -4.366 1.00 92.44 89 PHE A O 1
ATOM 694 N N . VAL A 1 90 ? -11.643 -5.789 -5.555 1.00 93.00 90 VAL A N 1
ATOM 695 C CA . VAL A 1 90 ? -12.139 -7.152 -5.338 1.00 93.00 90 VAL A CA 1
ATOM 696 C C . VAL A 1 90 ? -12.014 -7.537 -3.862 1.00 93.00 90 VAL A C 1
ATOM 698 O O . VAL A 1 90 ? -12.986 -8.032 -3.289 1.00 93.00 90 VAL A O 1
ATOM 701 N N . ILE A 1 91 ? -10.869 -7.264 -3.228 1.00 88.56 91 ILE A N 1
ATOM 702 C CA . ILE A 1 91 ? -10.651 -7.499 -1.791 1.00 88.56 91 ILE A CA 1
ATOM 703 C C . ILE A 1 91 ? -11.690 -6.736 -0.959 1.00 88.56 91 ILE A C 1
ATOM 705 O O . ILE A 1 91 ? -12.342 -7.337 -0.104 1.00 88.56 91 ILE A O 1
ATOM 709 N N . GLU A 1 92 ? -11.907 -5.450 -1.243 1.00 86.69 92 GLU A N 1
ATOM 710 C CA . GLU A 1 92 ? -12.917 -4.622 -0.573 1.00 86.69 92 GLU A CA 1
ATOM 711 C C . GLU A 1 92 ? -14.316 -5.243 -0.694 1.00 86.69 92 GLU A C 1
ATOM 713 O O . GLU A 1 92 ? -15.031 -5.400 0.302 1.00 86.69 92 GLU A O 1
ATOM 718 N N . ARG A 1 93 ? -14.698 -5.674 -1.903 1.00 87.81 93 ARG A N 1
ATOM 719 C CA . ARG A 1 93 ? -15.999 -6.308 -2.142 1.00 87.81 93 ARG A CA 1
ATOM 720 C C . ARG A 1 93 ? -16.148 -7.627 -1.385 1.00 87.81 93 ARG A C 1
ATOM 722 O O . ARG A 1 93 ? -17.232 -7.892 -0.860 1.00 87.81 93 ARG A O 1
ATOM 729 N N . PHE A 1 94 ? -15.093 -8.438 -1.308 1.00 84.94 94 PHE A N 1
ATOM 730 C CA . PHE A 1 94 ? -15.095 -9.675 -0.525 1.00 84.94 94 PHE A CA 1
ATOM 731 C C . PHE A 1 94 ? -15.254 -9.402 0.972 1.00 84.94 94 PHE A C 1
ATOM 733 O O . PHE A 1 94 ? -16.066 -10.066 1.621 1.00 84.94 94 PHE A O 1
ATOM 740 N N . ILE A 1 95 ? -14.548 -8.403 1.512 1.00 81.31 95 ILE A N 1
ATOM 741 C CA . ILE A 1 95 ? -14.682 -7.997 2.918 1.00 81.31 95 ILE A CA 1
ATOM 742 C C . ILE A 1 95 ? -16.117 -7.537 3.199 1.00 81.31 95 ILE A C 1
ATOM 744 O O . ILE A 1 95 ? -16.712 -7.979 4.186 1.00 81.31 95 ILE A O 1
ATOM 748 N N . TYR A 1 96 ? -16.697 -6.713 2.320 1.00 78.38 96 TYR A N 1
ATOM 749 C CA . TYR A 1 96 ? -18.081 -6.251 2.451 1.00 78.38 96 TYR A CA 1
ATOM 750 C C . TYR A 1 96 ? -19.082 -7.412 2.414 1.00 78.38 96 TYR A C 1
ATOM 752 O O . TYR A 1 96 ? -19.982 -7.479 3.248 1.00 78.38 96 TYR A O 1
ATOM 760 N N . TRP A 1 97 ? -18.919 -8.353 1.481 1.00 73.94 97 TRP A N 1
ATOM 761 C CA . TRP A 1 97 ? -19.805 -9.512 1.354 1.00 73.94 97 TRP A CA 1
ATOM 762 C C . TRP A 1 97 ? -19.734 -10.441 2.575 1.00 73.94 97 TRP A C 1
ATOM 764 O O . TRP A 1 97 ? -20.773 -10.840 3.108 1.00 73.94 97 TRP A O 1
ATOM 774 N N . PHE A 1 98 ? -18.526 -10.721 3.071 1.00 70.31 98 PHE A N 1
ATOM 775 C CA . PHE A 1 98 ? -18.324 -11.519 4.280 1.00 70.31 98 PHE A CA 1
ATOM 776 C C . PHE A 1 98 ? -18.976 -10.866 5.512 1.00 70.31 98 PHE A C 1
ATOM 778 O O . PHE A 1 98 ? -19.636 -11.544 6.302 1.00 70.31 98 PHE A O 1
ATOM 785 N N . HIS A 1 99 ? -18.868 -9.540 5.647 1.00 67.12 99 HIS A N 1
ATOM 786 C CA . HIS A 1 99 ? -19.506 -8.804 6.744 1.00 67.12 99 HIS A CA 1
ATOM 787 C C . HIS A 1 99 ? -21.026 -8.694 6.595 1.00 67.12 99 HIS A C 1
ATOM 789 O O . HIS A 1 99 ? -21.745 -8.818 7.589 1.00 67.12 99 HIS A O 1
ATOM 795 N N . GLY A 1 100 ? -21.528 -8.516 5.370 1.00 60.66 100 GLY A N 1
ATOM 796 C CA . GLY A 1 100 ? -22.959 -8.432 5.080 1.00 60.66 100 GLY A CA 1
ATOM 797 C C . GLY A 1 100 ? -23.722 -9.684 5.523 1.00 60.66 100 GLY A C 1
ATOM 798 O O . GLY A 1 100 ? -24.749 -9.572 6.192 1.00 60.66 100 GLY A O 1
ATOM 799 N N . HIS A 1 101 ? -23.181 -10.878 5.264 1.00 55.69 101 HIS A N 1
ATOM 800 C CA . HIS A 1 101 ? -23.815 -12.132 5.695 1.00 55.69 101 HIS A CA 1
ATOM 801 C C . HIS A 1 101 ? -23.602 -12.477 7.176 1.00 55.69 101 HIS A C 1
ATOM 803 O O . HIS A 1 101 ? -24.430 -13.175 7.770 1.00 55.69 101 HIS A O 1
ATOM 809 N N . ALA A 1 102 ? -22.538 -11.974 7.810 1.00 53.56 102 ALA A N 1
ATOM 810 C CA . ALA A 1 102 ? -22.337 -12.147 9.248 1.00 53.56 102 ALA A CA 1
ATOM 811 C C . ALA A 1 102 ? -23.364 -11.353 10.082 1.00 53.56 102 ALA A C 1
ATOM 813 O O . ALA A 1 102 ? -23.771 -11.811 11.152 1.00 53.56 102 ALA A O 1
ATOM 814 N N . HIS A 1 103 ? -23.823 -10.196 9.589 1.00 50.56 103 HIS A N 1
ATOM 815 C CA . HIS A 1 103 ? -24.870 -9.404 10.245 1.00 50.56 103 HIS A CA 1
ATOM 816 C C . HIS A 1 103 ? -26.292 -9.912 9.967 1.00 50.56 103 HIS A C 1
ATOM 818 O O . HIS A 1 103 ? -27.152 -9.807 10.842 1.00 50.56 103 HIS A O 1
ATOM 824 N N . GLU A 1 104 ? -26.546 -10.516 8.805 1.00 47.44 104 GLU A N 1
ATOM 825 C CA . GLU A 1 104 ? -27.863 -11.077 8.471 1.00 47.44 104 GLU A CA 1
ATOM 826 C C . GLU A 1 104 ? -28.227 -12.278 9.366 1.00 47.44 104 GLU A C 1
ATOM 828 O O . GLU A 1 104 ? -29.351 -12.372 9.859 1.00 47.44 104 GLU A O 1
ATOM 833 N N . ASN A 1 105 ? -27.255 -13.137 9.696 1.00 45.94 105 ASN A N 1
ATOM 834 C CA . ASN A 1 105 ? -27.481 -14.283 10.587 1.00 45.94 105 ASN A CA 1
ATOM 835 C C . ASN A 1 105 ? -27.589 -13.921 12.081 1.00 45.94 105 ASN A C 1
ATOM 837 O O . ASN A 1 105 ? -28.104 -14.725 12.858 1.00 45.94 105 ASN A O 1
ATOM 841 N N . LYS A 1 106 ? -27.149 -12.725 12.503 1.00 45.47 106 LYS A N 1
ATOM 842 C CA . LYS A 1 106 ? -27.295 -12.246 13.895 1.00 45.47 106 LYS A CA 1
ATOM 843 C C . LYS A 1 106 ? -28.521 -11.357 14.116 1.00 45.47 106 LYS A C 1
ATOM 845 O O . LYS A 1 106 ? -28.966 -11.209 15.250 1.00 45.47 106 LYS A O 1
ATOM 850 N N . ASN A 1 107 ? -29.126 -10.838 13.047 1.00 42.66 107 ASN A N 1
ATOM 851 C CA . ASN A 1 107 ? -30.332 -10.007 13.108 1.00 42.66 107 ASN A CA 1
ATOM 852 C C . ASN A 1 107 ? -31.654 -10.794 13.115 1.00 42.66 107 ASN A C 1
ATOM 854 O O . ASN A 1 107 ? -32.714 -10.213 12.904 1.00 42.66 107 ASN A O 1
ATOM 858 N N . LYS A 1 108 ? -31.635 -12.099 13.420 1.00 41.88 108 LYS A N 1
ATOM 859 C CA . LYS A 1 108 ? -32.869 -12.846 13.728 1.00 41.88 108 LYS A CA 1
ATOM 860 C C . LYS A 1 108 ? -33.315 -12.760 15.194 1.00 41.88 108 LYS A C 1
ATOM 862 O O . LYS A 1 108 ? -34.383 -13.271 15.504 1.00 41.88 108 LYS A O 1
ATOM 867 N N . LEU A 1 109 ? -32.542 -12.122 16.082 1.00 49.03 109 LEU A N 1
ATOM 868 C CA . LEU A 1 109 ? -32.839 -12.076 17.526 1.00 49.03 109 LEU A CA 1
ATOM 869 C C . LEU A 1 109 ? -32.807 -10.680 18.165 1.00 49.03 109 LEU A C 1
ATOM 871 O O . LEU A 1 109 ? -32.998 -10.572 19.371 1.00 49.03 109 LEU A O 1
ATOM 875 N N . VAL A 1 110 ? -32.639 -9.602 17.394 1.00 45.25 110 VAL A N 1
ATOM 876 C CA . VAL A 1 110 ? -32.761 -8.236 17.933 1.00 45.25 110 VAL A CA 1
ATOM 877 C C . VAL A 1 110 ? -34.078 -7.622 17.468 1.00 45.25 110 VAL A C 1
ATOM 879 O O . VAL A 1 110 ? -34.126 -6.692 16.667 1.00 45.25 110 VAL A O 1
ATOM 882 N N . CYS A 1 111 ? -35.177 -8.175 17.980 1.00 37.81 111 CYS A N 1
ATOM 883 C CA . CYS A 1 111 ? -36.422 -7.429 18.091 1.00 37.81 111 CYS A CA 1
ATOM 884 C C . CYS A 1 111 ? -36.235 -6.387 19.200 1.00 37.81 111 CYS A C 1
ATOM 886 O O . CYS A 1 111 ? -36.230 -6.730 20.378 1.00 37.81 111 CYS A O 1
ATOM 888 N N . TYR A 1 112 ? -36.139 -5.104 18.848 1.00 41.50 112 TYR A N 1
ATOM 889 C CA . TYR A 1 112 ? -36.607 -4.063 19.762 1.00 41.50 112 TYR A CA 1
ATOM 890 C C . TYR A 1 112 ? -38.138 -4.101 19.754 1.00 41.50 112 TYR A C 1
ATOM 892 O O . TYR A 1 112 ? -38.789 -3.329 19.055 1.00 41.50 112 TYR A O 1
ATOM 900 N N . THR A 1 113 ? -38.724 -5.033 20.498 1.00 36.66 113 THR A N 1
ATOM 901 C CA . THR A 1 113 ? -40.126 -4.940 20.909 1.00 36.66 113 THR A CA 1
ATOM 902 C C . THR A 1 113 ? -40.148 -4.387 22.319 1.00 36.66 113 THR A C 1
ATOM 904 O O . THR A 1 113 ? -39.676 -5.022 23.259 1.00 36.66 113 THR A O 1
ATOM 907 N N . GLY A 1 114 ? -40.655 -3.162 22.448 1.00 49.09 114 GLY A N 1
ATOM 908 C CA . GLY A 1 114 ? -41.031 -2.624 23.743 1.00 49.09 114 GLY A CA 1
ATOM 909 C C . GLY A 1 114 ? -42.093 -3.496 24.417 1.00 49.09 114 GLY A C 1
ATOM 910 O O . GLY A 1 114 ? -42.923 -4.091 23.737 1.00 49.09 114 GLY A O 1
ATOM 911 N N . LEU A 1 115 ? -42.054 -3.479 25.752 1.00 58.50 115 LEU A N 1
ATOM 912 C CA . LEU A 1 115 ? -43.112 -3.865 26.693 1.00 58.50 115 LEU A CA 1
ATOM 913 C C . LEU A 1 115 ? -43.601 -5.326 26.616 1.00 58.50 115 LEU A C 1
ATOM 915 O O . LEU A 1 115 ? -44.463 -5.674 25.816 1.00 58.50 115 LEU A O 1
ATOM 919 N N . GLY A 1 116 ? -43.124 -6.148 27.551 1.00 44.34 116 GLY A N 1
ATOM 920 C CA . GLY A 1 116 ? -43.674 -7.466 27.870 1.00 44.34 116 GLY A CA 1
ATOM 921 C C . GLY A 1 116 ? -42.855 -8.140 28.968 1.00 44.34 116 GLY A C 1
ATOM 922 O O . GLY A 1 116 ? -41.637 -8.023 28.963 1.00 44.34 116 GLY A O 1
ATOM 923 N N . ASP A 1 117 ? -43.550 -8.750 29.923 1.00 46.12 117 ASP A N 1
ATOM 924 C CA . ASP A 1 117 ? -43.089 -9.201 31.238 1.00 46.12 117 ASP A CA 1
ATOM 925 C C . ASP A 1 117 ? -41.879 -10.148 31.271 1.00 46.12 117 ASP A C 1
ATOM 927 O O . ASP A 1 117 ? -41.515 -10.797 30.293 1.00 46.12 117 ASP A O 1
ATOM 931 N N . GLY A 1 118 ? -41.279 -10.197 32.464 1.00 53.44 118 GLY A N 1
ATOM 932 C CA . GLY A 1 118 ? -40.027 -10.863 32.787 1.00 53.44 118 GLY A CA 1
ATOM 933 C C . GLY A 1 118 ? -39.934 -12.335 32.391 1.00 53.44 118 GLY A C 1
ATOM 934 O O . GLY A 1 118 ? -40.741 -13.156 32.810 1.00 53.44 118 GLY A O 1
ATOM 935 N N . GLU A 1 119 ? -38.838 -12.654 31.710 1.00 43.72 119 GLU A N 1
ATOM 936 C CA . GLU A 1 119 ? -38.062 -13.878 31.897 1.00 43.72 119 GLU A CA 1
ATOM 937 C C . GLU A 1 119 ? -36.580 -13.556 31.649 1.00 43.72 119 GLU A C 1
ATOM 939 O O . GLU A 1 119 ? -36.213 -12.954 30.637 1.00 43.72 119 GLU A O 1
ATOM 944 N N . ASP A 1 120 ? -35.720 -13.947 32.592 1.00 42.59 120 ASP A N 1
ATOM 945 C CA . ASP A 1 120 ? -34.272 -13.756 32.515 1.00 42.59 120 ASP A CA 1
ATOM 946 C C . ASP A 1 120 ? -33.662 -14.726 31.492 1.00 42.59 120 ASP A C 1
ATOM 948 O O . ASP A 1 120 ? -33.325 -15.870 31.807 1.00 42.59 120 ASP A O 1
ATOM 952 N N . TYR A 1 121 ? -33.472 -14.266 30.255 1.00 48.84 121 TYR A N 1
ATOM 953 C CA . TYR A 1 121 ? -32.648 -14.977 29.279 1.00 48.84 121 TYR A CA 1
ATOM 954 C C . TYR A 1 121 ? -31.177 -14.579 29.441 1.00 48.84 121 TYR A C 1
ATOM 956 O O . TYR A 1 121 ? -30.778 -13.438 29.195 1.00 48.84 121 TYR A O 1
ATOM 964 N N . SER A 1 122 ? -30.340 -15.545 29.825 1.00 40.47 122 SER A N 1
ATOM 965 C CA . SER A 1 122 ? -28.885 -15.401 29.862 1.00 40.47 122 SER A CA 1
ATOM 966 C C . SER A 1 122 ? -28.334 -15.297 28.435 1.00 40.47 122 SER A C 1
ATOM 968 O O . SER A 1 122 ? -28.029 -16.282 27.760 1.00 40.47 122 SER A O 1
ATOM 970 N N . LEU A 1 123 ? -28.221 -14.058 27.953 1.00 49.50 123 LEU A N 1
ATOM 971 C CA . LEU A 1 123 ? -27.634 -13.734 26.658 1.00 49.50 123 LEU A CA 1
ATOM 972 C C . LEU A 1 123 ? -26.144 -14.097 26.689 1.00 49.50 123 LEU A C 1
ATOM 974 O O . LEU A 1 123 ? -25.287 -13.358 27.176 1.00 49.50 123 LEU A O 1
ATOM 978 N N . SER A 1 124 ? -25.856 -15.303 26.205 1.00 44.53 124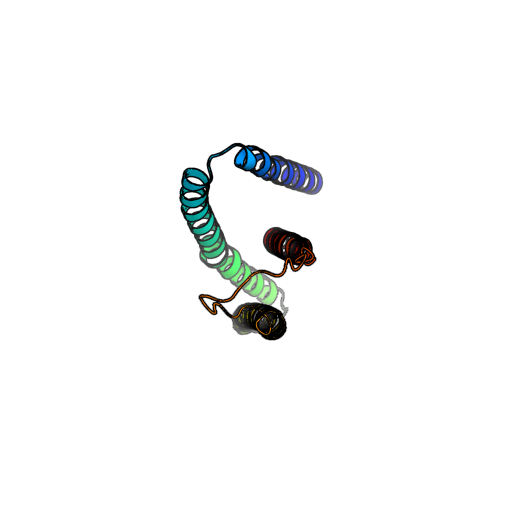 SER A N 1
ATOM 979 C CA . SER A 1 124 ? -24.510 -15.828 26.022 1.00 44.53 124 SER A CA 1
ATOM 980 C C . SER A 1 124 ? -23.746 -14.854 25.133 1.00 44.53 124 SER A C 1
ATOM 982 O O . SER A 1 124 ? -24.113 -14.640 23.978 1.00 44.53 124 SER A O 1
ATOM 984 N N . ARG A 1 125 ? -22.717 -14.218 25.702 1.00 44.94 125 ARG A N 1
ATOM 985 C CA . ARG A 1 125 ? -21.898 -13.191 25.058 1.00 44.94 125 ARG A CA 1
ATOM 986 C C . ARG A 1 125 ? -21.175 -13.813 23.868 1.00 44.94 125 ARG A C 1
ATOM 988 O O . ARG A 1 125 ? -20.117 -14.419 24.023 1.00 44.94 125 ARG A O 1
ATOM 995 N N . ASP A 1 126 ? -21.807 -13.715 22.705 1.00 47.12 126 ASP A N 1
ATOM 996 C CA . ASP A 1 126 ? -21.321 -14.331 21.485 1.00 47.12 126 ASP A CA 1
ATOM 997 C C . ASP A 1 126 ? -19.916 -13.813 21.143 1.00 47.12 126 ASP A C 1
ATOM 999 O O . ASP A 1 126 ? -19.571 -12.640 21.305 1.00 47.12 126 ASP A O 1
ATOM 1003 N N . SER A 1 127 ? -19.112 -14.747 20.660 1.00 49.66 127 SER A N 1
ATOM 1004 C CA . SER A 1 127 ? -17.708 -14.727 20.248 1.00 49.66 127 SER A CA 1
ATOM 1005 C C . SER A 1 127 ? -17.275 -13.629 19.252 1.00 49.66 127 SER A C 1
ATOM 1007 O O . SER A 1 127 ? -16.141 -13.647 18.769 1.00 49.66 127 SER A O 1
ATOM 1009 N N . GLY A 1 128 ? -18.128 -12.640 18.966 1.00 51.25 128 GLY A N 1
ATOM 1010 C CA . GLY A 1 128 ? -17.943 -11.618 17.933 1.00 51.25 128 GLY A CA 1
ATOM 1011 C C . GLY A 1 128 ? -16.720 -10.715 18.118 1.00 51.25 128 GLY A C 1
ATOM 1012 O O . GLY A 1 128 ? -16.093 -10.348 17.131 1.00 51.25 128 GLY A O 1
ATOM 1013 N N . VAL A 1 129 ? -16.311 -10.415 19.356 1.00 54.50 129 VAL A N 1
ATOM 1014 C CA . VAL A 1 129 ? -15.171 -9.508 19.623 1.00 54.50 129 VAL A CA 1
ATOM 1015 C C . VAL A 1 129 ? -13.847 -10.067 19.084 1.00 54.50 129 VAL A C 1
ATOM 1017 O O . VAL A 1 129 ? -13.010 -9.311 18.595 1.00 54.50 129 VAL A O 1
ATOM 1020 N N . LYS A 1 130 ? -13.664 -11.396 19.106 1.00 57.50 130 LYS A N 1
ATOM 1021 C CA . LYS A 1 130 ? -12.437 -12.036 18.600 1.00 57.50 130 LYS A CA 1
ATOM 1022 C C . LYS A 1 130 ? -12.298 -11.897 17.081 1.00 57.50 130 LYS A C 1
ATOM 1024 O O . LYS A 1 130 ? -11.183 -11.760 16.592 1.00 57.50 130 LYS A O 1
ATOM 1029 N N . SER A 1 131 ? -13.419 -11.891 16.356 1.00 68.69 131 SER A N 1
ATOM 1030 C CA . SER A 1 131 ? -13.426 -11.756 14.895 1.00 68.69 131 SER A CA 1
ATOM 1031 C C . SER A 1 131 ? -13.052 -10.342 14.447 1.00 68.69 131 SER A C 1
ATOM 1033 O O . SER A 1 131 ? -12.309 -10.196 13.483 1.00 68.69 131 SER A O 1
ATOM 1035 N N . PHE A 1 132 ? -13.510 -9.306 15.162 1.00 69.19 132 PHE A N 1
ATOM 1036 C CA . PHE A 1 132 ? -13.170 -7.913 14.845 1.00 69.19 132 PHE A CA 1
ATOM 1037 C C . PHE A 1 132 ? -11.700 -7.594 15.124 1.00 69.19 132 PHE A C 1
ATOM 1039 O O . PHE A 1 132 ? -11.039 -6.986 14.288 1.00 69.19 132 PHE A O 1
ATOM 1046 N N . ALA A 1 133 ? -11.164 -8.051 16.261 1.00 80.50 133 ALA A N 1
ATOM 1047 C CA . ALA A 1 133 ? -9.753 -7.848 16.585 1.00 80.50 133 ALA A CA 1
ATOM 1048 C C . ALA A 1 133 ? -8.823 -8.551 15.580 1.00 80.50 133 ALA A C 1
ATOM 1050 O O . ALA A 1 133 ? -7.828 -7.972 15.152 1.00 80.50 133 ALA A O 1
ATOM 1051 N N . LEU A 1 134 ? -9.167 -9.780 15.170 1.00 84.25 134 LEU A N 1
ATOM 1052 C CA . LEU A 1 134 ? -8.402 -10.522 14.167 1.00 84.25 134 LEU A CA 1
ATOM 1053 C C . LEU A 1 134 ? -8.443 -9.834 12.799 1.00 84.25 134 LEU A C 1
ATOM 1055 O O . LEU A 1 134 ? -7.410 -9.715 12.150 1.00 84.25 134 LEU A O 1
ATOM 1059 N N . LEU A 1 135 ? -9.617 -9.367 12.371 1.00 81.81 135 LEU A N 1
ATOM 1060 C CA . LEU A 1 135 ? -9.759 -8.650 11.108 1.00 81.81 135 LEU A CA 1
ATOM 1061 C C . LEU A 1 135 ? -8.938 -7.355 11.098 1.00 81.81 135 LEU A C 1
ATOM 1063 O O . LEU A 1 135 ? -8.257 -7.089 10.112 1.00 81.81 135 LEU A O 1
ATOM 1067 N N . ASN A 1 136 ? -8.963 -6.590 12.194 1.00 83.50 136 ASN A N 1
ATOM 1068 C CA . ASN A 1 136 ? -8.154 -5.379 12.317 1.00 83.50 136 ASN A CA 1
ATOM 1069 C C . ASN A 1 136 ? -6.657 -5.702 12.228 1.00 83.50 136 ASN A C 1
ATOM 1071 O O . ASN A 1 136 ? -5.936 -5.046 11.491 1.00 83.50 136 ASN A O 1
ATOM 1075 N N . LEU A 1 137 ? -6.206 -6.768 12.901 1.00 86.56 137 LEU A N 1
ATOM 1076 C CA . LEU A 1 137 ? -4.807 -7.201 12.856 1.00 86.56 137 LEU A CA 1
ATOM 1077 C C . LEU A 1 137 ? -4.372 -7.654 11.452 1.00 86.56 137 LEU A C 1
ATOM 1079 O O . LEU A 1 137 ? -3.251 -7.372 11.037 1.00 86.56 137 LEU A O 1
ATOM 1083 N N . ILE A 1 138 ? -5.247 -8.346 10.714 1.00 87.62 138 ILE A N 1
ATOM 1084 C CA . ILE A 1 138 ? -4.984 -8.727 9.318 1.00 87.62 138 ILE A CA 1
ATOM 1085 C C . ILE A 1 138 ? -4.899 -7.478 8.434 1.00 87.62 138 ILE A C 1
ATOM 1087 O O . ILE A 1 138 ? -3.989 -7.386 7.614 1.00 87.62 138 ILE A O 1
ATOM 1091 N N . GLY A 1 139 ? -5.813 -6.520 8.615 1.00 86.19 139 GLY A N 1
ATOM 1092 C CA . GLY A 1 139 ? -5.798 -5.245 7.896 1.00 86.19 139 GLY A CA 1
ATOM 1093 C C . GLY A 1 139 ? -4.510 -4.459 8.139 1.00 86.19 139 GLY A C 1
ATOM 1094 O O . GLY A 1 139 ? -3.832 -4.095 7.182 1.00 86.19 139 GLY A O 1
ATOM 1095 N N . ASP A 1 140 ? -4.120 -4.294 9.405 1.00 86.75 140 ASP A N 1
ATOM 1096 C CA . ASP A 1 140 ? -2.868 -3.633 9.793 1.00 86.75 140 ASP A CA 1
ATOM 1097 C C . ASP A 1 140 ? -1.642 -4.364 9.219 1.00 86.75 140 ASP A C 1
ATOM 1099 O O . ASP A 1 140 ? -0.690 -3.734 8.759 1.00 86.75 140 ASP A O 1
ATOM 1103 N N . GLY A 1 141 ? -1.656 -5.701 9.209 1.00 86.50 141 GLY A N 1
ATOM 1104 C CA . GLY A 1 141 ? -0.590 -6.507 8.614 1.00 86.50 141 GLY A CA 1
ATOM 1105 C C . GLY A 1 141 ? -0.457 -6.302 7.103 1.00 86.50 141 GLY A C 1
ATOM 1106 O O . GLY A 1 141 ? 0.655 -6.135 6.607 1.00 86.50 141 GLY A O 1
ATOM 1107 N N . LEU A 1 142 ? -1.578 -6.272 6.378 1.00 85.25 142 LEU A N 1
ATOM 1108 C CA . LEU A 1 142 ? -1.590 -6.015 4.936 1.00 85.25 142 LEU A CA 1
ATOM 1109 C C . LEU A 1 142 ? -1.122 -4.593 4.612 1.00 85.25 142 LEU A C 1
ATOM 1111 O O . LEU A 1 142 ? -0.306 -4.424 3.712 1.00 85.25 142 LEU A O 1
ATOM 1115 N N . HIS A 1 143 ? -1.579 -3.593 5.367 1.00 83.12 143 HIS A N 1
ATOM 1116 C CA . HIS A 1 143 ? -1.181 -2.195 5.172 1.00 83.12 143 HIS A CA 1
ATOM 1117 C C . HIS A 1 143 ? 0.291 -1.914 5.496 1.00 83.12 143 HIS A C 1
ATOM 1119 O O . HIS A 1 143 ? 0.837 -0.954 4.976 1.00 83.12 143 HIS A O 1
ATOM 1125 N N . ASN A 1 144 ? 0.933 -2.716 6.351 1.00 84.81 144 ASN A N 1
ATOM 1126 C CA . ASN A 1 144 ? 2.370 -2.591 6.625 1.00 84.81 144 ASN A CA 1
ATOM 1127 C C . ASN A 1 144 ? 3.247 -3.365 5.626 1.00 84.81 144 ASN A C 1
ATOM 1129 O O . ASN A 1 144 ? 4.463 -3.180 5.614 1.00 84.81 144 ASN A O 1
ATOM 1133 N N . TYR A 1 145 ? 2.656 -4.283 4.857 1.00 81.50 145 TYR A N 1
ATOM 1134 C CA . TYR A 1 145 ? 3.363 -5.065 3.843 1.00 81.50 145 TYR A CA 1
ATOM 1135 C C . TYR A 1 145 ? 3.391 -4.372 2.473 1.00 81.50 145 TYR A C 1
ATOM 1137 O O . TYR A 1 145 ? 4.387 -4.496 1.761 1.00 81.50 145 TYR A O 1
ATOM 1145 N N . LEU A 1 146 ? 2.288 -3.710 2.111 1.00 66.69 146 LEU A N 1
ATOM 1146 C CA . LEU A 1 146 ? 2.079 -2.975 0.858 1.00 66.69 146 LEU A CA 1
ATOM 1147 C C . LEU A 1 146 ? 2.633 -1.551 0.941 1.00 66.69 146 LEU A C 1
ATOM 1149 O O . LEU A 1 146 ? 3.205 -1.111 -0.078 1.00 66.69 146 LEU A O 1
#

pLDDT: mean 81.1, std 18.45, range [36.66, 96.94]

Sequence (146 aa):
MEVIIGFLTIFLIGSLSLIGLFMISIREKTLDRILFILVAFATGTILASALFDLIPESIHHLEELNSGGAGIAENLVFVFIIFGFVIFFVIERFIYWFHGHAHENKNKLVCYTGLGDGEDYSLSRDSGVKSFALLNLIGDGLHNYL

Foldseek 3Di:
DVVVVVVVVVVVVVVVVCVVVCLVVDDPVVS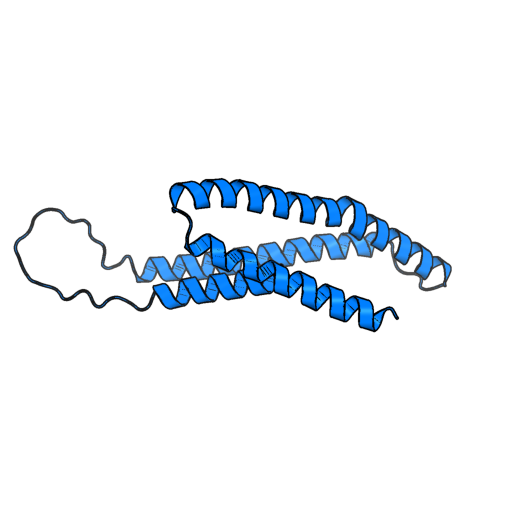VVVCVVVVVVVVVVVVCCVPVPVLVVVLVVVVVVVVVVPPDDSCVSVVVVVVVVVVVVVVVVVVVVVVVVVVVVVVPPPPPDPDDDDDDDPPDPDPVV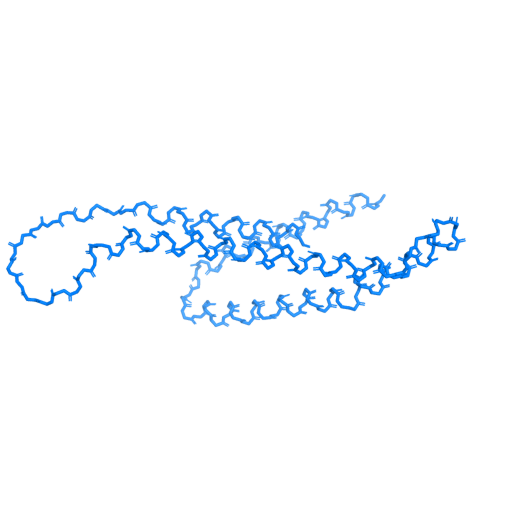VVVVVVVVVVVVVVVVD

Secondary structure (DSSP, 8-state):
-HHHHHHHHHHHHHHHHGGGGGGGGS-HHHHHHHHHHHHHHHHHHHHHHIIIIIHHHHHHHHHHHHHTT----THHHHHHHHHHHHHHHHHHHHHHHHHHHHHHTTTTS-----------------THHHHHHHHHHHHHHHHHH-

Organism: NCBI:txid412755

InterPro domains:
  IPR003689 Zinc/iron permease [PF02535] (4-106)